Protein AF-A0A2I8VH54-F1 (afdb_monomer_lite)

Sequence (60 aa):
MGSVLLGACLGIAGWCLIQMILSAIFLGEQTTFTWATVAMNAGLVLVALFVAVLTFVGVL

Secondary structure (DSSP, 8-state):
-HHHHHHHHHHHHHHHHHHHHHHHHHTTTT----HHHHHHHHHHHHHHHHHHHHHHHT--

Organism: NCBI:txid755307

pLDDT: mean 80.09, std 10.47, range [52.0, 91.56]

Radius of gyration: 13.83 Å; chains: 1; bounding box: 26×14×41 Å

Foldseek 3Di:
DLVVLLVVLVVLLVVLVVVVVVCVVCVPPDDPPDVVSNVVSVVSNVVSVVSNVCSVVVVD

Structure (mmCIF, N/CA/C/O backbone):
data_AF-A0A2I8VH54-F1
#
_entry.id   AF-A0A2I8VH54-F1
#
loop_
_atom_site.group_PDB
_atom_site.id
_atom_site.type_symbol
_atom_site.label_atom_id
_atom_site.label_alt_id
_atom_site.label_comp_id
_atom_site.label_asym_id
_atom_site.label_entity_id
_atom_site.label_seq_id
_atom_site.pdbx_PDB_ins_code
_atom_site.Cartn_x
_atom_site.Cartn_y
_atom_site.Cartn_z
_atom_site.occupancy
_atom_site.B_iso_or_equiv
_atom_site.auth_seq_id
_atom_site.auth_comp_id
_atom_site.auth_asym_id
_atom_site.auth_atom_id
_atom_site.pdbx_PDB_model_num
ATOM 1 N N . MET A 1 1 ? 10.308 9.117 -16.941 1.00 64.62 1 MET A N 1
ATOM 2 C CA . MET A 1 1 ? 8.905 9.135 -16.466 1.00 64.62 1 MET A CA 1
ATOM 3 C C . MET A 1 1 ? 8.599 7.966 -15.528 1.00 64.62 1 MET A C 1
ATOM 5 O O . MET A 1 1 ? 8.001 8.217 -14.492 1.00 64.62 1 MET A O 1
ATOM 9 N N . GLY A 1 2 ? 9.085 6.743 -15.797 1.00 72.06 2 GLY A N 1
ATOM 10 C CA . GLY A 1 2 ? 8.870 5.581 -14.916 1.00 72.06 2 GLY A CA 1
ATOM 11 C C . GLY A 1 2 ? 9.345 5.733 -13.460 1.00 72.06 2 GLY A C 1
ATOM 12 O O . GLY A 1 2 ? 8.681 5.250 -12.554 1.00 72.06 2 GLY A O 1
ATOM 13 N N . SER A 1 3 ? 10.417 6.484 -13.183 1.00 77.75 3 SER A N 1
ATOM 14 C CA . SER A 1 3 ? 10.889 6.716 -11.802 1.00 77.75 3 SER A CA 1
ATOM 15 C C . SER A 1 3 ? 9.903 7.499 -10.923 1.00 77.75 3 SER A C 1
ATOM 17 O O . SER A 1 3 ? 9.794 7.227 -9.729 1.00 77.75 3 SER A O 1
ATOM 19 N N . VAL A 1 4 ? 9.156 8.444 -11.505 1.00 84.38 4 VAL A N 1
ATOM 20 C CA . VAL A 1 4 ? 8.129 9.225 -10.792 1.00 84.38 4 VAL A CA 1
ATOM 21 C C . VAL A 1 4 ? 6.905 8.357 -10.505 1.00 84.38 4 VAL A C 1
ATOM 23 O O . VAL A 1 4 ? 6.388 8.376 -9.391 1.00 84.38 4 VAL A O 1
ATOM 26 N N . LEU A 1 5 ? 6.479 7.557 -11.488 1.00 81.81 5 LEU A N 1
ATOM 27 C CA . LEU A 1 5 ? 5.368 6.615 -11.343 1.00 81.81 5 LEU A CA 1
ATOM 28 C C . LEU A 1 5 ? 5.685 5.541 -10.291 1.00 81.81 5 LEU A C 1
ATOM 30 O O . LEU A 1 5 ? 4.873 5.296 -9.403 1.00 81.81 5 LEU A O 1
ATOM 34 N N . LEU A 1 6 ? 6.898 4.981 -10.327 1.00 82.19 6 LEU A N 1
ATOM 35 C CA . LEU A 1 6 ? 7.392 4.028 -9.334 1.00 82.19 6 LEU A CA 1
ATOM 36 C C . LEU A 1 6 ? 7.335 4.616 -7.916 1.00 82.19 6 LEU A C 1
ATOM 38 O O . LEU A 1 6 ? 6.795 3.990 -7.006 1.00 82.19 6 LEU A O 1
ATOM 42 N N . GLY A 1 7 ? 7.849 5.837 -7.736 1.00 83.56 7 GLY A N 1
ATOM 43 C CA . GLY A 1 7 ? 7.822 6.530 -6.448 1.00 83.56 7 GLY A CA 1
ATOM 44 C C . GLY A 1 7 ? 6.402 6.797 -5.945 1.00 83.56 7 GLY A C 1
ATOM 45 O O . GLY A 1 7 ? 6.114 6.560 -4.773 1.00 83.56 7 GLY A O 1
ATOM 46 N N . ALA A 1 8 ? 5.494 7.226 -6.826 1.00 85.31 8 ALA A N 1
ATOM 47 C CA . ALA A 1 8 ? 4.096 7.467 -6.476 1.00 85.31 8 ALA A CA 1
ATOM 48 C C . ALA A 1 8 ? 3.378 6.178 -6.044 1.00 85.31 8 ALA A C 1
ATOM 50 O O . ALA A 1 8 ? 2.702 6.163 -5.016 1.00 85.31 8 ALA A O 1
ATOM 51 N N . CYS A 1 9 ? 3.573 5.080 -6.779 1.00 87.81 9 CYS A N 1
ATOM 52 C CA . CYS A 1 9 ? 3.000 3.778 -6.448 1.00 87.81 9 CYS A CA 1
ATOM 53 C C . CYS A 1 9 ? 3.500 3.251 -5.095 1.00 87.81 9 CYS A C 1
ATOM 55 O O . CYS A 1 9 ? 2.700 2.802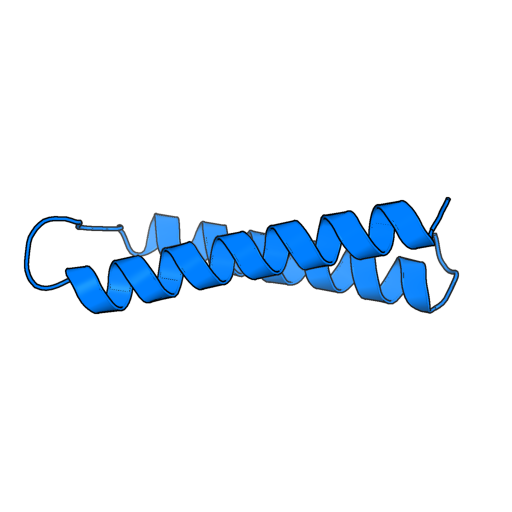 -4.274 1.00 87.81 9 CYS A O 1
ATOM 57 N N . LEU A 1 10 ? 4.805 3.357 -4.826 1.00 87.62 10 LEU A N 1
ATOM 58 C CA . LEU A 1 10 ? 5.379 2.964 -3.536 1.00 87.62 10 LEU A CA 1
ATOM 59 C C . LEU A 1 10 ? 4.882 3.857 -2.388 1.00 87.62 10 LEU A C 1
ATOM 61 O O . LEU A 1 10 ? 4.587 3.351 -1.306 1.00 87.62 10 LEU A O 1
ATOM 65 N N . GLY A 1 11 ? 4.726 5.163 -2.625 1.00 88.00 11 GLY A N 1
ATOM 66 C CA . GLY A 1 11 ? 4.177 6.103 -1.645 1.00 88.00 11 GLY A CA 1
ATOM 67 C C . GLY A 1 11 ? 2.726 5.792 -1.264 1.00 88.00 11 GLY A C 1
ATOM 68 O O . GLY A 1 11 ? 2.397 5.760 -0.078 1.00 88.00 11 GLY A O 1
ATOM 69 N N . ILE A 1 12 ? 1.872 5.492 -2.249 1.00 88.31 12 ILE A N 1
ATOM 70 C CA . ILE A 1 12 ? 0.471 5.101 -2.020 1.00 88.31 12 ILE A CA 1
ATOM 71 C C . ILE A 1 12 ? 0.397 3.779 -1.246 1.00 88.31 12 ILE A C 1
ATOM 73 O O . ILE A 1 12 ? -0.346 3.684 -0.268 1.00 88.31 12 ILE A O 1
ATOM 77 N N . ALA A 1 13 ? 1.200 2.780 -1.631 1.00 86.44 13 ALA A N 1
ATOM 78 C CA . ALA A 1 13 ? 1.261 1.502 -0.925 1.00 86.44 13 ALA A CA 1
ATOM 79 C C . ALA A 1 13 ? 1.683 1.685 0.545 1.00 86.44 13 ALA A C 1
ATOM 81 O O . ALA A 1 13 ? 1.042 1.147 1.448 1.00 86.44 13 ALA A O 1
ATOM 82 N N . GLY A 1 14 ? 2.712 2.501 0.797 1.00 87.69 14 GLY A N 1
ATOM 83 C CA . GLY A 1 14 ? 3.154 2.839 2.150 1.00 87.69 14 GLY A CA 1
ATOM 84 C C . GLY A 1 14 ? 2.071 3.541 2.973 1.00 87.69 14 GLY A C 1
ATOM 85 O O . GLY A 1 14 ? 1.839 3.174 4.124 1.00 87.69 14 GLY A O 1
ATOM 86 N N . TRP A 1 15 ? 1.352 4.498 2.382 1.00 88.00 15 TRP A N 1
ATOM 87 C CA . TRP A 1 15 ? 0.263 5.212 3.054 1.00 88.00 15 TRP A CA 1
ATOM 88 C C . TRP A 1 15 ? -0.885 4.285 3.475 1.00 88.00 15 TRP A C 1
ATOM 90 O O . TRP A 1 15 ? -1.341 4.341 4.619 1.00 88.00 15 TRP A O 1
ATOM 100 N N . CYS A 1 16 ? -1.323 3.391 2.586 1.00 85.50 16 CYS A N 1
ATOM 101 C CA . CYS A 1 16 ? -2.367 2.414 2.895 1.00 85.50 16 CYS A CA 1
ATOM 102 C C . CYS A 1 16 ? -1.947 1.451 4.019 1.00 85.50 16 CYS A C 1
ATOM 104 O O . CYS A 1 16 ? -2.760 1.145 4.892 1.00 85.50 16 CYS A O 1
ATOM 106 N N . LEU A 1 17 ? -0.680 1.021 4.048 1.00 84.19 17 LEU A N 1
ATOM 107 C CA . LEU A 1 17 ? -0.151 0.190 5.134 1.00 84.19 17 LEU A CA 1
ATOM 108 C C . LEU A 1 17 ? -0.127 0.934 6.475 1.00 84.19 17 LEU A C 1
ATOM 110 O O . LEU A 1 17 ? -0.515 0.364 7.492 1.00 84.19 17 LEU A O 1
ATOM 114 N N . ILE A 1 18 ? 0.261 2.213 6.484 1.00 87.38 18 ILE A N 1
ATOM 115 C CA . ILE A 1 18 ? 0.237 3.045 7.696 1.00 87.38 18 ILE A CA 1
ATOM 116 C C . ILE A 1 18 ? -1.190 3.165 8.237 1.00 87.38 18 ILE A C 1
ATOM 118 O O 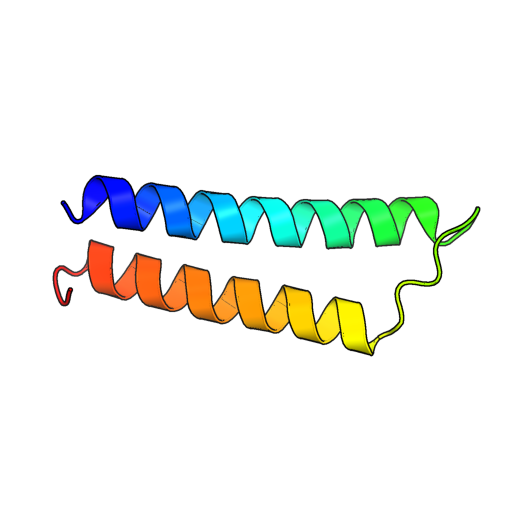. ILE A 1 18 ? -1.395 2.969 9.429 1.00 87.38 18 ILE A O 1
ATOM 122 N N . GLN A 1 19 ? -2.185 3.412 7.381 1.00 83.00 19 GLN A N 1
ATOM 123 C CA . GLN A 1 19 ? -3.593 3.478 7.795 1.00 83.00 19 GLN A CA 1
ATOM 124 C C . GLN A 1 19 ? -4.075 2.161 8.421 1.00 83.00 19 GLN A C 1
ATOM 126 O O . GLN A 1 19 ? -4.755 2.174 9.447 1.00 83.00 19 GLN A O 1
ATOM 131 N N . MET A 1 20 ? -3.677 1.018 7.855 1.00 81.06 20 MET A N 1
ATOM 132 C CA . MET A 1 20 ? -3.986 -0.299 8.422 1.00 81.06 20 MET A CA 1
ATOM 133 C C . MET A 1 20 ? -3.309 -0.520 9.784 1.00 81.06 20 MET A C 1
ATOM 135 O O . MET A 1 20 ? -3.944 -1.039 10.698 1.00 81.06 20 MET A O 1
ATOM 139 N N . ILE A 1 21 ? -2.052 -0.096 9.950 1.00 84.75 21 ILE A N 1
ATOM 140 C CA . ILE A 1 21 ? -1.315 -0.209 11.219 1.00 84.75 21 ILE A CA 1
ATOM 141 C C . ILE A 1 21 ? -1.908 0.713 12.286 1.00 84.75 21 ILE A C 1
ATOM 143 O O . ILE A 1 21 ? -2.146 0.269 13.404 1.00 84.75 21 ILE A O 1
ATOM 147 N N . LEU A 1 22 ? -2.187 1.974 11.950 1.00 82.75 22 LEU A N 1
ATOM 148 C CA . LEU A 1 22 ? -2.827 2.916 12.868 1.00 82.75 22 LEU A CA 1
ATOM 149 C C . LEU A 1 22 ? -4.195 2.385 13.297 1.00 82.75 22 LEU A C 1
ATOM 151 O O . LEU A 1 22 ? -4.484 2.356 14.487 1.00 82.75 22 LEU A O 1
ATOM 155 N N . SER A 1 23 ? -4.992 1.864 12.362 1.00 75.31 23 SER A N 1
ATOM 156 C CA . SER A 1 23 ? -6.241 1.177 12.696 1.00 75.31 23 SER A CA 1
ATOM 157 C C . SER A 1 23 ? -6.026 0.007 13.656 1.00 75.31 23 SER A C 1
ATOM 159 O O . SER A 1 23 ? -6.814 -0.151 14.582 1.00 75.31 23 SER A O 1
ATOM 161 N N . ALA A 1 24 ? -4.989 -0.810 13.456 1.00 76.00 24 ALA A N 1
ATOM 162 C CA . ALA A 1 24 ? -4.689 -1.938 14.332 1.00 76.00 24 ALA A CA 1
ATOM 163 C C . ALA A 1 24 ? -4.269 -1.500 15.745 1.00 76.00 24 ALA A C 1
ATOM 165 O O . ALA A 1 24 ? -4.618 -2.157 16.721 1.00 76.00 24 ALA A O 1
ATOM 166 N N . ILE A 1 25 ? -3.552 -0.381 15.856 1.00 80.94 25 ILE A N 1
ATOM 167 C CA . ILE A 1 25 ? -3.108 0.196 17.131 1.00 80.94 25 ILE A CA 1
ATOM 168 C C . ILE A 1 25 ? -4.284 0.850 17.872 1.00 80.94 25 ILE A C 1
ATOM 170 O O . ILE A 1 25 ? -4.434 0.662 19.076 1.00 80.94 25 ILE A O 1
ATOM 174 N N . PHE A 1 26 ? -5.145 1.582 17.159 1.00 74.88 26 PHE A N 1
ATOM 175 C CA . PHE A 1 26 ? -6.277 2.328 17.727 1.00 74.88 26 PHE A CA 1
ATOM 176 C C . PHE A 1 26 ? -7.591 1.531 17.801 1.00 74.88 26 PHE A C 1
ATOM 178 O O . PHE A 1 26 ? -8.618 2.080 18.214 1.00 74.88 26 PHE A O 1
ATOM 185 N N . LEU A 1 27 ? -7.562 0.236 17.463 1.00 61.25 27 LEU A N 1
ATOM 186 C CA . LEU A 1 27 ? -8.690 -0.710 17.536 1.00 61.25 27 LEU A CA 1
ATOM 187 C C . LEU A 1 27 ? -9.323 -0.801 18.939 1.00 61.25 27 LEU A C 1
ATOM 189 O O . LEU A 1 27 ? -10.446 -1.284 19.065 1.00 61.25 27 LEU A O 1
ATOM 193 N N . GLY A 1 28 ? -8.626 -0.329 19.979 1.00 55.41 28 GLY A N 1
ATOM 194 C CA . GLY A 1 28 ? -9.124 -0.273 21.353 1.00 55.41 28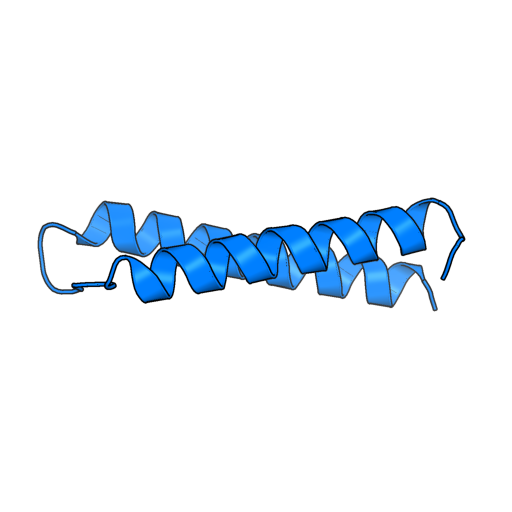 GLY A CA 1
ATOM 195 C C . GLY A 1 28 ? -9.834 1.023 21.757 1.00 55.41 28 GLY A C 1
ATOM 196 O O . GLY A 1 28 ? -10.560 0.993 22.746 1.00 55.41 28 GLY A O 1
ATOM 197 N N . GLU A 1 29 ? -9.659 2.139 21.034 1.00 57.34 29 GLU A N 1
ATOM 198 C CA . GLU A 1 29 ? -10.156 3.441 21.508 1.00 57.34 29 GLU A CA 1
ATOM 199 C C . GLU A 1 29 ? -11.267 4.062 20.660 1.00 57.34 29 GLU A C 1
ATOM 201 O O . GLU A 1 29 ? -12.274 4.405 21.264 1.00 57.34 29 GLU A O 1
ATOM 206 N N . GLN A 1 30 ? -11.178 4.211 19.326 1.00 52.00 30 GLN A N 1
ATOM 207 C CA . GLN A 1 30 ? -12.225 4.964 18.587 1.00 52.00 30 GLN A CA 1
ATOM 208 C C . GLN A 1 30 ? -12.365 4.738 17.070 1.00 52.00 30 GLN A C 1
ATOM 210 O O . GLN A 1 30 ? -13.048 5.514 16.407 1.00 52.00 30 GLN A O 1
ATOM 215 N N . THR A 1 31 ? -11.793 3.700 16.458 1.00 52.25 31 THR A N 1
ATOM 216 C CA . THR A 1 31 ? -11.921 3.545 14.992 1.00 52.25 31 THR A CA 1
ATOM 217 C C . THR A 1 31 ? -12.252 2.122 14.568 1.00 52.25 31 THR A C 1
ATOM 219 O O . THR A 1 31 ? -11.391 1.289 14.307 1.00 52.25 31 THR A O 1
ATOM 222 N N . THR A 1 32 ? -13.551 1.854 14.436 1.00 54.00 32 THR A N 1
ATOM 223 C CA . THR A 1 32 ? -14.096 0.715 13.693 1.00 54.00 32 THR A CA 1
ATOM 224 C C . THR A 1 32 ? -13.842 0.909 12.198 1.00 54.00 32 THR A C 1
ATOM 226 O O . THR A 1 32 ? -14.743 1.215 11.417 1.00 54.00 32 THR A O 1
ATOM 229 N N . PHE A 1 33 ? -12.600 0.709 11.759 1.00 58.91 33 PHE A N 1
ATOM 230 C CA . PHE A 1 33 ? -12.369 0.402 10.355 1.00 58.91 33 PHE A CA 1
ATOM 231 C C . PHE A 1 33 ? -13.045 -0.937 10.073 1.00 58.91 33 PHE A C 1
ATOM 233 O O . PHE A 1 33 ? -12.633 -1.986 10.567 1.00 58.91 33 PHE A O 1
ATOM 240 N N . THR A 1 34 ? -14.147 -0.895 9.326 1.00 72.62 34 THR A N 1
ATOM 241 C CA . THR A 1 34 ? -14.826 -2.117 8.896 1.00 72.62 34 THR A CA 1
ATOM 242 C C . THR A 1 34 ? -13.848 -2.990 8.106 1.00 72.62 34 THR A C 1
ATOM 244 O O . THR A 1 34 ? -12.968 -2.478 7.409 1.00 72.62 34 THR A O 1
ATOM 247 N N . TRP A 1 35 ? -14.018 -4.314 8.157 1.00 73.44 35 TRP A N 1
ATOM 248 C CA . TRP A 1 35 ? -13.234 -5.250 7.339 1.00 73.44 35 TRP A CA 1
ATOM 249 C C . TRP A 1 35 ? -13.249 -4.891 5.843 1.00 73.44 35 TRP A C 1
ATOM 251 O O . TRP A 1 35 ? -12.289 -5.179 5.132 1.00 73.44 35 TRP A O 1
ATOM 261 N N . ALA A 1 36 ? -14.293 -4.195 5.380 1.00 77.75 36 ALA A N 1
ATOM 262 C CA . ALA A 1 36 ? -14.364 -3.642 4.034 1.00 77.75 36 ALA A CA 1
ATOM 263 C C . ALA A 1 36 ? -13.268 -2.596 3.769 1.00 77.75 36 ALA A C 1
ATOM 265 O O . ALA A 1 36 ? -12.584 -2.679 2.753 1.00 77.75 36 ALA A O 1
ATOM 266 N N . THR A 1 37 ? -13.027 -1.656 4.686 1.00 78.62 37 THR A N 1
ATOM 267 C CA . THR A 1 37 ? -11.975 -0.639 4.525 1.00 78.62 37 THR A CA 1
ATOM 268 C C . THR A 1 37 ? -10.580 -1.261 4.527 1.00 78.62 37 THR A C 1
ATOM 270 O O . THR A 1 37 ? -9.714 -0.856 3.751 1.00 78.62 37 THR A O 1
ATOM 273 N N . VAL A 1 38 ? -10.369 -2.285 5.357 1.00 78.38 38 VAL A N 1
ATOM 274 C CA . VAL A 1 38 ? -9.120 -3.060 5.378 1.00 78.38 38 VAL A CA 1
ATOM 275 C C . VAL A 1 38 ? -8.906 -3.767 4.037 1.00 78.38 38 VAL A C 1
ATOM 277 O O . VAL A 1 38 ? -7.828 -3.661 3.456 1.00 78.38 38 VAL A O 1
ATOM 280 N N . ALA A 1 39 ? -9.942 -4.422 3.505 1.00 83.00 39 ALA A N 1
ATOM 281 C CA . ALA A 1 39 ? -9.886 -5.090 2.208 1.00 83.00 39 ALA A CA 1
ATOM 282 C C . ALA A 1 39 ? -9.633 -4.107 1.050 1.00 83.00 39 ALA A C 1
ATOM 284 O O . ALA A 1 39 ? -8.846 -4.407 0.154 1.00 83.00 39 ALA A O 1
ATOM 285 N N . MET A 1 40 ? -10.239 -2.915 1.083 1.00 85.31 40 MET A N 1
ATOM 286 C CA . MET A 1 40 ? -10.009 -1.866 0.081 1.00 85.31 40 MET A CA 1
ATOM 287 C C . MET A 1 40 ? -8.564 -1.354 0.111 1.00 85.31 40 MET A C 1
ATOM 289 O O . MET A 1 40 ? -7.931 -1.265 -0.940 1.00 85.31 40 MET A O 1
ATOM 293 N N . ASN A 1 41 ? -8.012 -1.077 1.297 1.00 83.81 41 ASN A N 1
ATOM 294 C CA . ASN A 1 41 ? -6.614 -0.659 1.439 1.00 83.81 41 ASN A CA 1
ATOM 295 C C . ASN A 1 41 ? -5.644 -1.759 0.992 1.00 83.81 41 ASN A C 1
ATOM 297 O O . ASN A 1 41 ? -4.698 -1.473 0.263 1.00 83.81 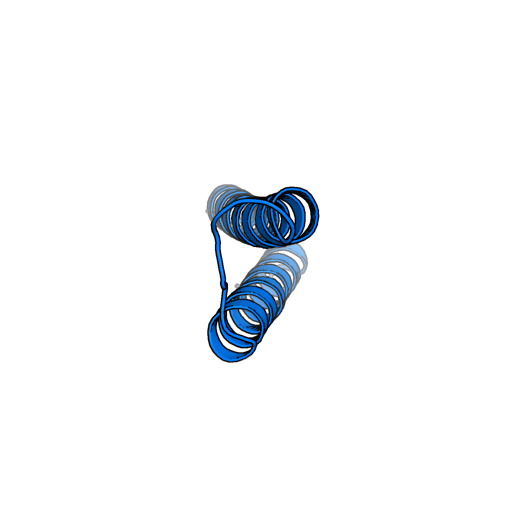41 ASN A O 1
ATOM 301 N N . ALA A 1 42 ? -5.904 -3.017 1.354 1.00 82.88 42 ALA A N 1
ATOM 302 C CA . ALA A 1 42 ? -5.102 -4.149 0.900 1.00 82.88 42 ALA A CA 1
ATOM 303 C C . ALA A 1 42 ? -5.136 -4.298 -0.633 1.00 82.88 42 ALA A C 1
ATOM 305 O O . ALA A 1 42 ? -4.093 -4.486 -1.260 1.00 82.88 42 ALA A O 1
ATOM 306 N N . GLY A 1 43 ? -6.311 -4.147 -1.252 1.00 88.19 43 GLY A N 1
ATOM 307 C CA . GLY A 1 43 ? -6.458 -4.154 -2.708 1.00 88.19 43 GLY A CA 1
ATOM 308 C C . GLY A 1 43 ? -5.669 -3.031 -3.386 1.00 88.19 43 GLY A C 1
ATOM 309 O O . GLY A 1 43 ? -4.949 -3.281 -4.352 1.00 88.19 43 GLY A O 1
ATOM 310 N N . LEU A 1 44 ? -5.735 -1.810 -2.848 1.00 88.25 44 LEU A N 1
ATOM 311 C CA . LEU A 1 44 ? -4.973 -0.665 -3.357 1.00 88.25 44 LEU A CA 1
ATOM 312 C C . LEU A 1 44 ? -3.459 -0.879 -3.256 1.00 88.25 44 LEU A C 1
ATOM 314 O O . LEU A 1 44 ? -2.742 -0.559 -4.202 1.00 88.25 44 LEU A O 1
ATOM 318 N N . VAL A 1 45 ? -2.974 -1.467 -2.158 1.00 90.38 45 VAL A N 1
ATOM 319 C CA . VAL A 1 45 ? -1.555 -1.823 -1.992 1.00 90.38 45 VAL A CA 1
ATOM 320 C C . VAL A 1 45 ? -1.116 -2.811 -3.069 1.00 90.38 45 VAL A C 1
ATOM 322 O O . VAL A 1 45 ? -0.095 -2.589 -3.715 1.00 90.38 45 VAL A O 1
ATOM 325 N N . LEU A 1 46 ? -1.890 -3.875 -3.304 1.00 90.12 46 LEU A N 1
ATOM 326 C CA . LEU A 1 46 ? -1.561 -4.886 -4.313 1.00 90.12 46 LEU A CA 1
ATOM 327 C C . LEU A 1 46 ? -1.511 -4.293 -5.725 1.00 90.12 46 LEU A C 1
ATOM 329 O O . LEU A 1 46 ? -0.566 -4.558 -6.466 1.00 90.12 46 LEU A O 1
ATOM 333 N N . VAL A 1 47 ? -2.488 -3.456 -6.086 1.00 91.56 47 VAL A N 1
ATOM 334 C CA . VAL A 1 47 ? -2.526 -2.790 -7.397 1.00 91.56 47 VAL A CA 1
ATOM 335 C C . VAL A 1 47 ? -1.358 -1.817 -7.553 1.00 91.56 47 VAL A C 1
ATOM 337 O O . VAL A 1 47 ? -0.677 -1.837 -8.576 1.00 91.56 47 VAL A O 1
ATOM 340 N N . ALA A 1 48 ? -1.081 -0.997 -6.538 1.00 88.50 48 ALA A N 1
ATOM 341 C CA . ALA A 1 48 ? 0.024 -0.047 -6.576 1.00 88.50 48 ALA A CA 1
ATOM 342 C C . ALA A 1 48 ? 1.380 -0.760 -6.699 1.00 88.50 48 ALA A C 1
ATOM 344 O O . ALA A 1 48 ? 2.205 -0.367 -7.522 1.00 88.50 48 ALA A O 1
ATOM 345 N N . LEU A 1 49 ? 1.596 -1.844 -5.950 1.00 87.38 49 LEU A N 1
ATOM 346 C CA . LEU A 1 49 ? 2.813 -2.651 -6.054 1.00 87.38 49 LEU A CA 1
ATOM 347 C C . LEU A 1 49 ? 2.932 -3.342 -7.413 1.00 87.38 49 LEU A C 1
ATOM 349 O O . LEU A 1 49 ? 4.020 -3.373 -7.980 1.00 87.38 49 LEU A O 1
ATOM 353 N N . PHE A 1 50 ? 1.834 -3.847 -7.975 1.00 89.81 50 PHE A N 1
ATOM 354 C CA . PHE A 1 50 ? 1.842 -4.440 -9.310 1.00 89.81 50 PHE A CA 1
ATOM 355 C C . PHE A 1 50 ? 2.269 -3.425 -10.380 1.00 89.81 50 PHE A C 1
ATOM 357 O O . PHE A 1 50 ? 3.175 -3.703 -11.165 1.00 89.81 50 PHE A O 1
ATOM 364 N N . VAL A 1 51 ? 1.695 -2.218 -10.367 1.00 88.31 51 VAL A N 1
ATOM 365 C CA . VAL A 1 51 ? 2.081 -1.134 -11.288 1.00 88.31 51 VAL A CA 1
ATOM 366 C C . VAL A 1 51 ? 3.533 -0.706 -11.062 1.00 88.31 51 VAL A C 1
ATOM 368 O O . VAL A 1 51 ? 4.262 -0.490 -12.032 1.00 88.31 51 VAL A O 1
ATOM 371 N N . ALA A 1 52 ? 3.988 -0.647 -9.808 1.00 86.50 52 ALA A N 1
ATOM 372 C CA . ALA A 1 52 ? 5.383 -0.368 -9.481 1.00 86.50 52 ALA A CA 1
ATOM 373 C C . ALA A 1 52 ? 6.328 -1.412 -10.102 1.00 86.50 52 ALA A C 1
ATOM 375 O O . ALA A 1 52 ? 7.308 -1.044 -10.744 1.00 86.50 52 ALA A O 1
ATOM 376 N N . VAL A 1 53 ? 6.010 -2.705 -9.982 1.00 89.81 53 VAL A N 1
ATOM 377 C CA . VAL A 1 53 ? 6.801 -3.795 -10.574 1.00 89.81 53 VAL A CA 1
ATOM 378 C C . VAL A 1 53 ? 6.818 -3.700 -12.098 1.00 89.81 53 VAL A C 1
ATOM 380 O O . VAL A 1 53 ? 7.893 -3.766 -12.688 1.00 89.81 53 VAL A O 1
ATOM 383 N N . LEU A 1 54 ? 5.668 -3.485 -12.743 1.00 88.75 54 LEU A N 1
ATOM 384 C CA . LEU A 1 54 ? 5.607 -3.320 -14.200 1.00 88.7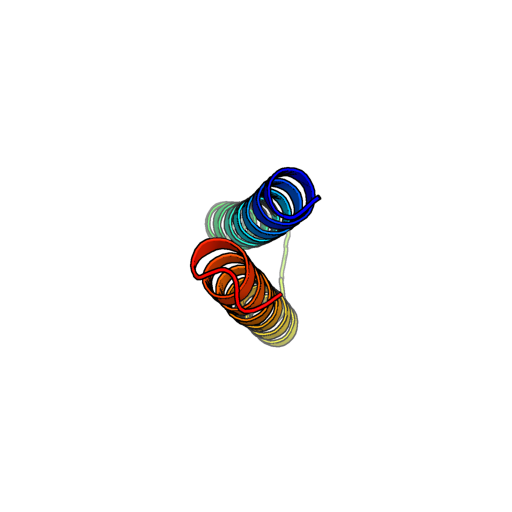5 54 LEU A CA 1
ATOM 385 C C . LEU A 1 54 ? 6.459 -2.140 -14.684 1.00 88.75 54 LEU A C 1
ATOM 387 O O . LEU A 1 54 ? 7.187 -2.264 -15.667 1.00 88.75 54 LEU A O 1
ATOM 391 N N . THR A 1 55 ? 6.416 -1.025 -13.955 1.00 87.12 55 THR A N 1
ATOM 392 C CA . THR A 1 55 ? 7.224 0.164 -14.250 1.00 87.12 55 THR A CA 1
ATOM 393 C C . THR A 1 55 ? 8.717 -0.100 -14.036 1.00 87.12 55 THR A C 1
ATOM 395 O O . THR A 1 55 ? 9.548 0.353 -14.817 1.00 87.12 55 THR A O 1
ATOM 398 N N . PHE A 1 56 ? 9.082 -0.858 -12.998 1.00 83.88 56 PHE A N 1
ATOM 399 C CA . PHE A 1 56 ? 10.472 -1.217 -12.708 1.00 83.88 56 PHE A CA 1
ATOM 400 C C . PHE A 1 56 ? 11.070 -2.158 -13.762 1.00 83.88 56 PHE A C 1
ATOM 402 O O . PHE A 1 56 ? 12.216 -1.982 -14.165 1.00 83.88 56 PHE A O 1
ATOM 409 N N . VAL A 1 57 ? 10.287 -3.131 -14.237 1.00 88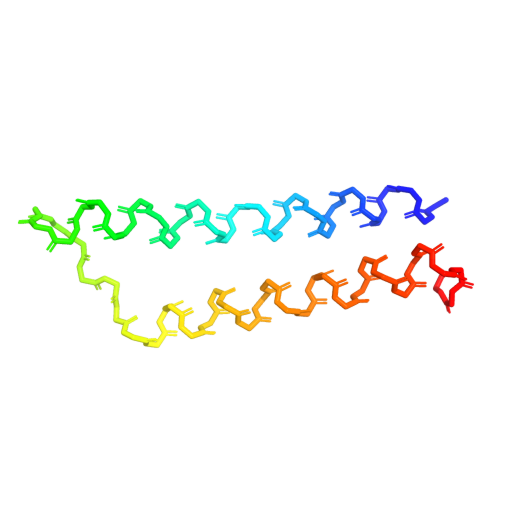.44 57 VAL A N 1
ATOM 410 C CA . VAL A 1 57 ? 10.691 -4.075 -15.294 1.00 88.44 57 VAL A CA 1
ATOM 411 C C . VAL A 1 57 ? 10.681 -3.409 -16.684 1.00 88.44 57 VAL A C 1
ATOM 413 O O . VAL A 1 57 ? 11.178 -3.987 -17.646 1.00 88.44 57 VAL A O 1
ATOM 416 N N . GLY A 1 58 ? 10.174 -2.175 -16.798 1.00 81.56 58 GLY A N 1
ATOM 417 C CA . GLY A 1 58 ? 10.150 -1.404 -18.045 1.00 81.56 58 GLY A CA 1
ATOM 418 C C . GLY A 1 58 ? 9.035 -1.817 -19.007 1.00 81.56 58 GLY A C 1
ATOM 419 O O . GLY A 1 58 ? 9.166 -1.643 -20.215 1.00 81.56 58 GLY A O 1
ATOM 420 N N . VAL A 1 59 ? 7.954 -2.397 -18.478 1.00 80.75 59 VAL A N 1
ATOM 421 C CA . VAL A 1 59 ? 6.759 -2.801 -19.243 1.00 80.75 59 VAL A CA 1
ATOM 422 C C . VAL A 1 59 ? 5.786 -1.623 -19.433 1.00 80.75 59 VAL A C 1
ATOM 424 O O . VAL A 1 59 ? 4.933 -1.668 -20.318 1.00 80.75 59 VAL A O 1
ATOM 427 N N . LEU A 1 60 ? 5.929 -0.569 -18.621 1.00 67.88 60 LEU A N 1
ATOM 428 C CA . LEU A 1 60 ? 5.179 0.694 -18.650 1.00 67.88 60 LEU A CA 1
ATOM 429 C C . LEU A 1 60 ? 6.141 1.874 -18.825 1.00 67.88 60 LEU A C 1
ATOM 431 O O . LEU A 1 60 ? 5.778 2.819 -19.558 1.00 67.88 60 LEU A O 1
#